Protein AF-A0A0L8HIJ9-F1 (afdb_monomer)

Foldseek 3Di:
DPPLVPFDKDFDDQDPVGNQDWDFAPVCVVVVHGDIARIDGPVVRGGHHNPDGVCVVRVPPDD

Structure (mmCIF, N/CA/C/O backbone):
data_AF-A0A0L8HIJ9-F1
#
_entry.id   AF-A0A0L8HIJ9-F1
#
loop_
_atom_site.group_PDB
_atom_site.id
_atom_site.type_symbol
_atom_site.label_atom_id
_atom_site.label_alt_id
_atom_site.label_comp_id
_atom_site.label_asym_id
_atom_site.label_entity_id
_atom_site.label_seq_id
_atom_site.pdbx_PDB_ins_code
_atom_site.Cartn_x
_atom_site.Cartn_y
_atom_site.Cartn_z
_atom_site.occupancy
_atom_site.B_iso_or_equiv
_atom_site.auth_seq_id
_atom_site.auth_comp_id
_atom_site.auth_asym_id
_atom_site.auth_atom_id
_atom_site.pdbx_PDB_model_num
ATOM 1 N N . MET A 1 1 ? -22.350 -13.616 -4.818 1.00 38.31 1 MET A N 1
ATOM 2 C CA . MET A 1 1 ? -20.906 -13.642 -5.135 1.00 38.31 1 MET A CA 1
ATOM 3 C C . MET A 1 1 ? -20.264 -12.503 -4.375 1.00 38.31 1 MET A C 1
ATOM 5 O O . MET A 1 1 ? -20.511 -11.354 -4.723 1.00 38.31 1 MET A O 1
ATOM 9 N N . VAL A 1 2 ? -19.541 -12.802 -3.297 1.00 46.16 2 VAL A N 1
ATOM 10 C CA . VAL A 1 2 ? -18.726 -11.792 -2.615 1.00 46.16 2 VAL A CA 1
ATOM 11 C C . VAL A 1 2 ? -17.771 -11.213 -3.658 1.00 46.16 2 VAL A C 1
ATOM 13 O O . VAL A 1 2 ? -16.975 -11.944 -4.244 1.00 46.16 2 VAL A O 1
ATOM 16 N N . LYS A 1 3 ? -17.919 -9.929 -3.995 1.00 45.03 3 LYS A N 1
ATOM 17 C CA . LYS A 1 3 ? -16.965 -9.228 -4.856 1.00 45.03 3 LYS A CA 1
ATOM 18 C C . LYS A 1 3 ? -15.712 -8.979 -4.019 1.00 45.03 3 LYS A C 1
ATOM 20 O O . LYS A 1 3 ? -15.468 -7.869 -3.570 1.00 45.03 3 LYS A O 1
ATOM 25 N N . GLY A 1 4 ? -14.942 -10.034 -3.767 1.00 49.03 4 GLY A N 1
ATOM 26 C CA . GLY A 1 4 ? -13.561 -9.898 -3.335 1.00 49.03 4 GLY A CA 1
ATOM 27 C C . GLY A 1 4 ? -12.781 -9.349 -4.518 1.00 49.03 4 GLY A C 1
ATOM 28 O O . GLY A 1 4 ? -12.218 -10.116 -5.294 1.00 49.03 4 GLY A O 1
ATOM 29 N N . CYS A 1 5 ? -12.824 -8.033 -4.727 1.00 58.44 5 CYS A N 1
ATOM 30 C CA . CYS A 1 5 ? -11.924 -7.374 -5.661 1.00 58.44 5 CYS A CA 1
ATOM 31 C C . CYS A 1 5 ? -10.506 -7.682 -5.168 1.00 58.44 5 CYS A C 1
ATOM 33 O O . CYS A 1 5 ? -10.134 -7.274 -4.070 1.00 58.44 5 CYS A O 1
ATOM 35 N N . GLY A 1 6 ? -9.761 -8.504 -5.912 1.00 69.44 6 GLY A N 1
ATOM 36 C CA . GLY A 1 6 ? -8.444 -9.007 -5.521 1.00 69.44 6 GLY A CA 1
ATOM 37 C C . GLY A 1 6 ? -7.401 -7.898 -5.528 1.00 69.44 6 GLY A C 1
ATOM 38 O O . GLY A 1 6 ? -6.589 -7.818 -6.444 1.00 69.44 6 GLY A O 1
ATOM 39 N N . HIS A 1 7 ? -7.449 -7.012 -4.539 1.00 80.69 7 HIS A N 1
ATOM 40 C CA . HIS A 1 7 ? -6.436 -6.001 -4.301 1.00 80.69 7 HIS A CA 1
ATOM 41 C C . HIS A 1 7 ? -5.216 -6.681 -3.680 1.00 80.69 7 HIS A C 1
ATOM 43 O O . HIS A 1 7 ? -5.327 -7.357 -2.660 1.00 80.69 7 HIS A O 1
ATOM 49 N N . PHE A 1 8 ? -4.039 -6.464 -4.270 1.00 83.31 8 PHE A N 1
ATOM 50 C CA . PHE A 1 8 ? -2.771 -6.961 -3.736 1.00 83.31 8 PHE A CA 1
ATOM 51 C C . PHE A 1 8 ? -1.808 -5.798 -3.479 1.00 83.31 8 PHE A C 1
ATOM 53 O O . PHE A 1 8 ? -1.739 -4.872 -4.297 1.00 83.31 8 PHE A O 1
ATOM 60 N N . PRO A 1 9 ? -1.052 -5.821 -2.369 1.00 88.38 9 PRO A N 1
ATOM 61 C CA . PRO A 1 9 ? -0.013 -4.837 -2.137 1.00 88.38 9 PRO A CA 1
ATOM 62 C C . PRO A 1 9 ? 1.126 -5.073 -3.131 1.00 88.38 9 PRO A C 1
ATOM 64 O O . PRO A 1 9 ? 1.709 -6.152 -3.194 1.00 88.38 9 PRO A O 1
ATOM 67 N N . GLN A 1 10 ? 1.469 -4.042 -3.892 1.00 90.19 10 GLN A N 1
ATOM 68 C CA . GLN A 1 10 ? 2.615 -4.023 -4.792 1.00 90.19 10 GLN A CA 1
ATOM 69 C C . GLN A 1 10 ? 3.662 -3.036 -4.294 1.00 90.19 10 GLN A C 1
ATOM 71 O O . GLN A 1 10 ? 3.340 -2.031 -3.662 1.00 90.19 10 GLN A O 1
ATOM 76 N N . LEU A 1 11 ? 4.931 -3.298 -4.591 1.00 90.06 11 LEU A N 1
ATOM 77 C CA . LEU A 1 11 ? 6.001 -2.339 -4.338 1.00 90.06 11 LEU A CA 1
ATOM 78 C C . LEU A 1 11 ? 5.913 -1.179 -5.330 1.00 90.06 11 LEU A C 1
ATOM 80 O O . LEU A 1 11 ? 5.564 -1.380 -6.492 1.00 90.06 11 LEU A O 1
ATOM 84 N N . PHE A 1 12 ? 6.254 0.030 -4.887 1.00 88.19 12 PHE A N 1
ATOM 85 C CA . PHE A 1 12 ? 6.463 1.131 -5.816 1.00 88.19 12 PHE A CA 1
ATOM 86 C C . PHE A 1 12 ? 7.558 0.761 -6.820 1.00 88.19 12 PHE A C 1
ATOM 88 O O . PHE A 1 12 ? 8.588 0.205 -6.418 1.00 88.19 12 PHE A O 1
ATOM 95 N N . PRO A 1 13 ? 7.369 1.092 -8.108 1.00 83.44 13 PRO A N 1
ATOM 96 C CA . PRO A 1 13 ? 8.391 0.853 -9.106 1.00 83.44 13 PRO A CA 1
ATOM 97 C C . PRO A 1 13 ? 9.649 1.642 -8.753 1.00 83.44 13 PRO A C 1
ATOM 99 O O . PRO A 1 13 ? 9.597 2.771 -8.250 1.00 83.44 13 PRO A O 1
ATOM 102 N N . HIS A 1 14 ? 10.799 1.042 -9.035 1.00 81.38 14 HIS A N 1
ATOM 103 C CA . HIS A 1 14 ? 12.059 1.757 -8.951 1.00 81.38 14 HIS A CA 1
ATOM 104 C C . HIS A 1 14 ? 12.049 2.869 -9.999 1.00 81.38 14 HIS A C 1
ATOM 106 O O . HIS A 1 14 ? 11.701 2.651 -11.158 1.00 8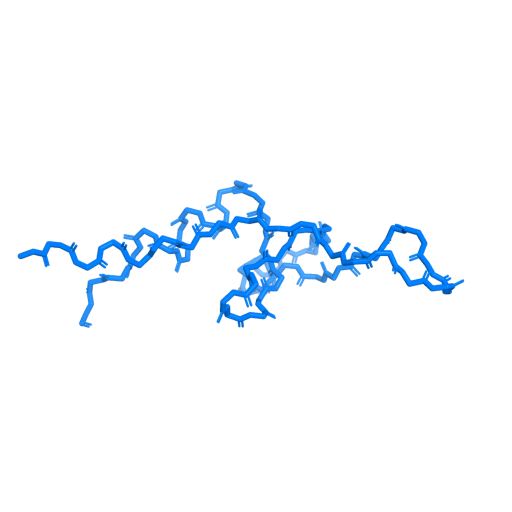1.38 14 HIS A O 1
ATOM 112 N N . SER A 1 15 ? 12.433 4.071 -9.587 1.00 75.81 15 SER A N 1
ATOM 113 C CA . SER A 1 15 ? 12.616 5.193 -10.505 1.00 75.81 15 SER A CA 1
ATOM 114 C C . SER A 1 15 ? 14.105 5.478 -10.639 1.00 75.81 15 SER A C 1
ATOM 116 O O . SER A 1 15 ? 14.855 5.280 -9.683 1.00 75.81 15 SER A O 1
ATOM 118 N N . ALA A 1 16 ? 14.537 6.016 -11.782 1.00 72.50 16 ALA A N 1
ATOM 119 C CA . ALA A 1 16 ? 15.938 6.387 -12.014 1.00 72.50 16 ALA A CA 1
ATOM 120 C C . ALA A 1 16 ? 16.515 7.328 -10.932 1.00 72.50 16 ALA A C 1
ATOM 122 O O . ALA A 1 16 ? 17.724 7.389 -10.743 1.00 72.50 16 ALA A O 1
ATOM 123 N N . LYS A 1 17 ? 15.650 8.050 -10.201 1.00 75.00 17 LYS A N 1
ATOM 124 C CA . LYS A 1 17 ? 16.034 8.962 -9.113 1.00 75.00 17 LYS A CA 1
ATOM 125 C C . LYS A 1 17 ? 16.020 8.324 -7.721 1.00 75.00 17 LYS A C 1
ATOM 127 O O . LYS A 1 17 ? 16.684 8.836 -6.826 1.00 75.00 17 LYS A O 1
ATOM 132 N N . LYS A 1 18 ? 15.245 7.255 -7.503 1.00 75.62 18 LYS A N 1
ATOM 133 C CA . LYS A 1 18 ? 15.13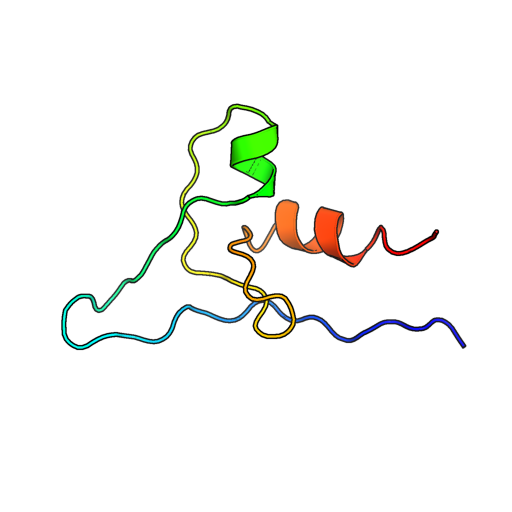8 6.563 -6.209 1.00 75.62 18 LYS A CA 1
ATOM 134 C C . LYS A 1 18 ? 14.850 5.079 -6.406 1.00 75.62 18 LYS A C 1
ATOM 136 O O . LYS A 1 18 ? 13.760 4.705 -6.846 1.00 75.62 18 LYS A O 1
ATOM 141 N N . THR A 1 19 ? 15.795 4.257 -5.956 1.00 74.50 19 THR A N 1
ATOM 142 C CA . THR A 1 19 ? 15.682 2.793 -5.879 1.00 74.50 19 THR A CA 1
ATOM 143 C C . THR A 1 19 ? 14.622 2.357 -4.870 1.00 74.50 19 THR A C 1
ATOM 145 O O . THR A 1 19 ? 13.956 1.355 -5.064 1.00 74.50 19 THR A O 1
ATOM 148 N N . ASN A 1 20 ? 14.422 3.133 -3.802 1.00 77.12 20 ASN A N 1
ATOM 149 C CA . ASN A 1 20 ? 13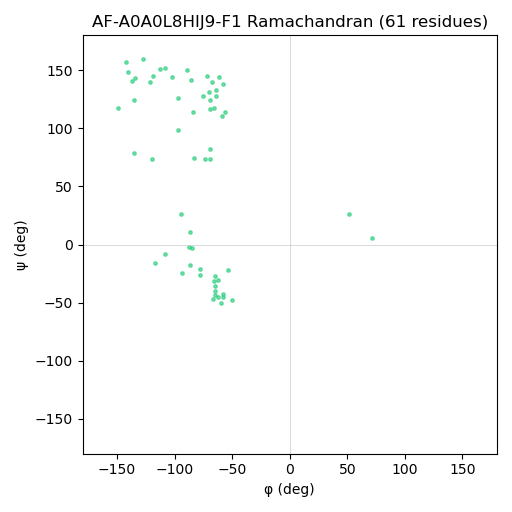.464 2.835 -2.740 1.00 77.12 20 ASN A CA 1
ATOM 150 C C . ASN A 1 20 ? 12.430 3.954 -2.640 1.00 77.12 20 ASN A C 1
ATOM 152 O O . ASN A 1 20 ? 12.484 4.780 -1.731 1.00 77.12 20 ASN A O 1
ATOM 156 N N . ALA A 1 21 ? 11.512 4.016 -3.603 1.00 83.56 21 ALA A N 1
ATOM 157 C CA . ALA A 1 21 ? 10.394 4.943 -3.519 1.00 83.56 21 ALA A CA 1
ATOM 158 C C . ALA A 1 21 ? 9.487 4.546 -2.343 1.00 83.56 21 ALA A C 1
ATOM 160 O O . ALA A 1 21 ? 8.921 3.452 -2.306 1.00 83.56 21 ALA A O 1
ATOM 161 N N . SER A 1 22 ? 9.373 5.441 -1.369 1.00 89.19 22 SER A N 1
ATOM 162 C CA . SER A 1 22 ? 8.428 5.349 -0.265 1.00 89.19 22 SER A CA 1
ATOM 163 C C . SER A 1 22 ? 7.486 6.544 -0.299 1.00 89.19 22 SER A C 1
ATOM 165 O O . SER A 1 22 ? 7.856 7.651 -0.694 1.00 89.19 22 SER A O 1
ATOM 167 N N . LYS A 1 23 ? 6.234 6.307 0.083 1.00 89.88 23 LYS A N 1
ATOM 168 C CA . LYS A 1 23 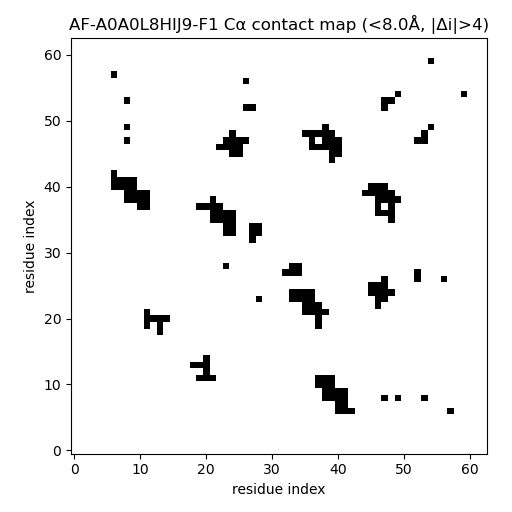? 5.224 7.347 0.286 1.00 89.88 23 LYS A CA 1
ATOM 169 C C . LYS A 1 23 ? 4.617 7.181 1.672 1.00 89.88 23 LYS A C 1
ATOM 171 O O . LYS A 1 23 ? 4.670 6.106 2.270 1.00 89.88 23 LYS A O 1
ATOM 176 N N . ARG A 1 24 ? 4.003 8.239 2.195 1.00 92.94 24 ARG A N 1
ATOM 177 C CA . ARG A 1 24 ? 3.302 8.178 3.482 1.00 92.94 24 ARG A CA 1
ATOM 178 C C . ARG A 1 24 ? 2.030 7.339 3.352 1.00 92.94 24 ARG A C 1
ATOM 180 O O . ARG A 1 24 ? 1.229 7.585 2.459 1.00 92.94 24 ARG A O 1
ATOM 187 N N . CYS A 1 25 ? 1.832 6.392 4.267 1.00 93.25 25 CYS A N 1
ATOM 188 C CA . CYS A 1 25 ? 0.626 5.570 4.308 1.00 93.25 25 CYS A CA 1
ATOM 189 C C . CYS A 1 25 ? -0.615 6.432 4.587 1.00 93.25 25 CYS A C 1
ATOM 191 O O . CYS A 1 25 ? -0.649 7.164 5.583 1.00 93.25 25 CYS A O 1
ATOM 193 N N . THR A 1 26 ? -1.644 6.310 3.745 1.00 90.62 26 THR A N 1
ATOM 194 C CA . THR A 1 26 ? -2.887 7.093 3.843 1.00 90.62 26 THR A CA 1
ATOM 195 C C . THR A 1 26 ? -3.629 6.820 5.152 1.00 90.62 26 THR A C 1
ATOM 197 O O . THR A 1 26 ? -3.995 7.755 5.864 1.00 90.62 26 THR A O 1
ATOM 200 N N . VAL A 1 27 ? -3.755 5.547 5.541 1.00 90.31 27 VAL A N 1
ATOM 201 C CA . VAL A 1 27 ? -4.420 5.142 6.793 1.00 90.31 27 VAL A CA 1
ATOM 202 C C . VAL A 1 27 ? -3.657 5.654 8.017 1.00 90.31 27 VAL A C 1
ATOM 204 O O . VAL A 1 27 ? -4.249 6.186 8.956 1.00 90.31 27 VAL A O 1
ATOM 207 N N . CYS A 1 28 ? -2.324 5.543 8.022 1.00 92.38 28 CYS A N 1
ATOM 208 C CA . CYS A 1 28 ? -1.513 6.061 9.125 1.00 92.38 28 CYS A CA 1
ATOM 209 C C . CYS A 1 28 ? -1.599 7.585 9.222 1.00 92.38 28 CYS A C 1
ATOM 211 O O . CYS A 1 28 ? -1.713 8.102 10.330 1.00 92.38 28 CYS A O 1
ATOM 213 N N . LYS A 1 29 ? -1.594 8.289 8.081 1.00 91.62 29 LYS A N 1
ATOM 214 C CA . LYS A 1 29 ? -1.781 9.742 8.024 1.00 91.62 29 LYS A CA 1
ATOM 215 C C . LYS A 1 29 ? -3.113 10.149 8.661 1.00 91.62 29 LYS A C 1
ATOM 217 O O . LYS A 1 29 ? -3.105 11.060 9.481 1.00 91.62 29 LY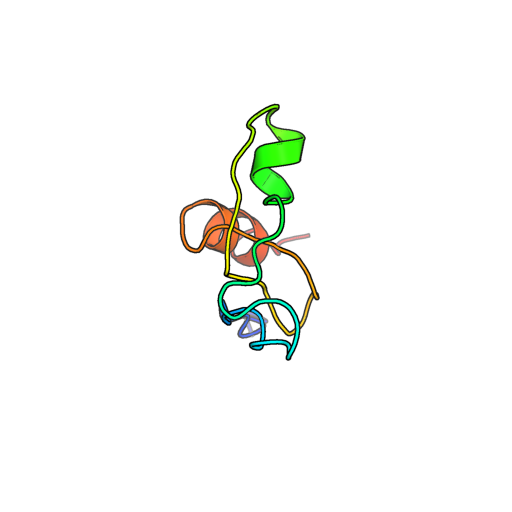S A O 1
ATOM 222 N N . GLY A 1 30 ? -4.207 9.446 8.356 1.00 88.56 30 GLY A N 1
ATOM 223 C CA . GLY A 1 30 ? -5.520 9.685 8.972 1.00 88.56 30 GLY A CA 1
ATOM 224 C C . GLY A 1 30 ? -5.541 9.460 10.489 1.00 88.56 30 GLY A C 1
ATOM 225 O O . GLY A 1 30 ? -6.239 10.163 11.207 1.00 88.56 30 GLY A O 1
ATOM 226 N N . LYS A 1 31 ? -4.711 8.543 11.003 1.00 90.38 31 LYS A N 1
ATOM 227 C CA . LYS A 1 31 ? -4.541 8.288 12.447 1.00 90.38 31 LYS A 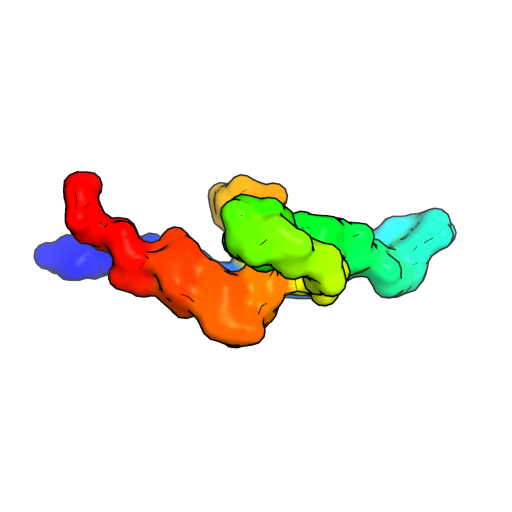CA 1
ATOM 228 C C . LYS A 1 31 ? -3.496 9.195 13.122 1.00 90.38 31 LYS A C 1
ATOM 230 O O . LYS A 1 31 ? -3.057 8.886 14.226 1.00 90.38 31 LYS A O 1
ATOM 235 N N . GLY A 1 32 ? -3.016 10.245 12.450 1.00 91.31 32 GLY A N 1
ATOM 236 C CA . GLY A 1 32 ? -1.973 11.141 12.970 1.00 91.31 32 GLY A CA 1
ATOM 237 C C . GLY A 1 32 ? -0.570 10.523 13.043 1.00 91.31 32 GLY A C 1
ATOM 238 O O . GLY A 1 32 ? 0.367 11.157 13.517 1.00 91.31 32 GLY A O 1
ATOM 239 N N . LYS A 1 33 ? -0.379 9.299 12.538 1.00 91.38 33 LYS A N 1
ATOM 240 C CA . LYS A 1 33 ? 0.913 8.604 12.550 1.00 91.38 33 LYS A CA 1
ATOM 241 C C . LYS 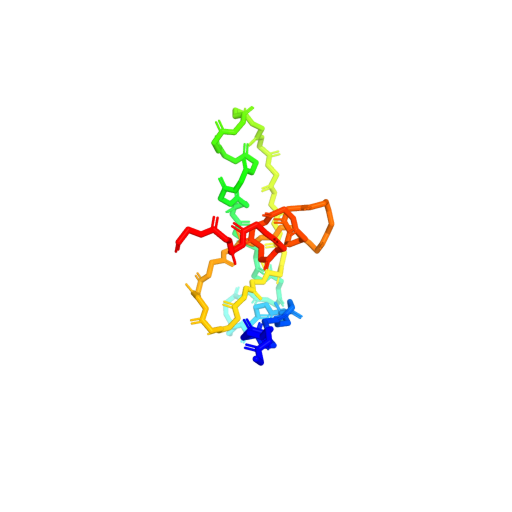A 1 33 ? 1.752 9.003 11.335 1.00 91.38 33 LYS A C 1
ATOM 243 O O . LYS A 1 33 ? 1.249 9.170 10.215 1.00 91.38 33 LYS A O 1
ATOM 248 N N . HIS A 1 34 ? 3.057 9.149 11.535 1.00 88.81 34 HIS A N 1
ATOM 249 C CA . HIS A 1 34 ? 4.014 9.324 10.447 1.00 88.81 34 HIS A CA 1
ATOM 250 C C . HIS A 1 34 ? 4.647 7.969 10.128 1.00 88.81 34 HIS A C 1
ATOM 252 O O . HIS A 1 34 ? 5.528 7.504 10.842 1.00 88.81 34 HIS A O 1
ATOM 258 N N . LYS A 1 35 ? 4.140 7.300 9.088 1.00 90.88 35 LYS A N 1
ATOM 259 C CA . LYS A 1 35 ? 4.672 6.018 8.622 1.00 90.88 35 LYS A CA 1
ATOM 260 C C . LYS A 1 35 ? 4.776 6.028 7.108 1.00 90.88 35 LYS A C 1
ATOM 262 O O . LYS A 1 35 ? 3.783 6.268 6.415 1.00 90.88 35 LYS A O 1
ATOM 267 N N . GLU A 1 36 ? 5.976 5.766 6.619 1.00 91.69 36 GLU A N 1
ATOM 268 C CA . GLU A 1 36 ? 6.240 5.555 5.205 1.00 91.69 36 GLU A CA 1
ATOM 269 C C . GLU A 1 36 ? 6.081 4.081 4.837 1.00 91.69 36 GLU A C 1
ATOM 271 O O . GLU A 1 36 ? 6.267 3.176 5.650 1.00 91.69 36 GLU A O 1
ATOM 276 N N . THR A 1 37 ? 5.694 3.843 3.593 1.00 92.12 37 THR A N 1
ATOM 277 C CA . THR A 1 37 ? 5.526 2.518 3.015 1.00 92.12 37 THR A CA 1
ATOM 278 C C . THR A 1 37 ? 6.105 2.519 1.613 1.00 92.12 37 THR A C 1
ATOM 280 O O . THR A 1 37 ? 5.950 3.487 0.865 1.00 92.12 37 THR A O 1
ATOM 283 N N . ARG A 1 38 ? 6.772 1.423 1.252 1.00 92.19 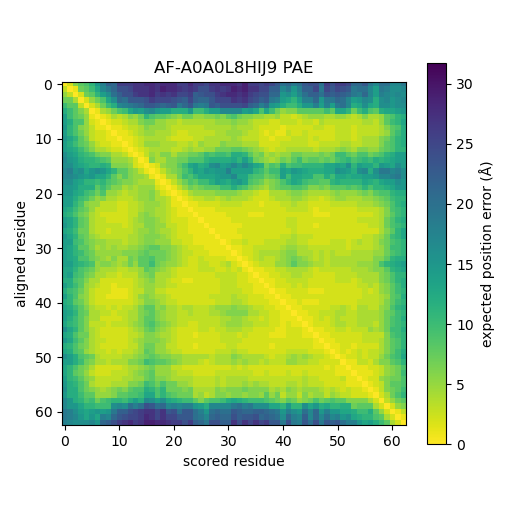38 ARG A N 1
ATOM 284 C CA . ARG A 1 38 ? 7.127 1.149 -0.144 1.00 92.19 38 ARG A CA 1
ATOM 285 C C . ARG A 1 38 ? 6.018 0.417 -0.895 1.00 92.19 38 ARG A C 1
ATOM 287 O O . ARG A 1 38 ? 6.191 0.116 -2.068 1.00 92.19 38 ARG A O 1
ATOM 294 N N . TYR A 1 39 ? 4.930 0.084 -0.210 1.00 91.56 39 TYR A N 1
ATOM 295 C CA . TYR A 1 39 ? 3.826 -0.673 -0.768 1.00 91.56 39 TYR A CA 1
ATOM 296 C C . TYR A 1 39 ? 2.654 0.245 -1.105 1.00 91.56 39 TYR A C 1
ATOM 298 O O . TYR A 1 39 ? 2.363 1.213 -0.397 1.00 91.56 39 TYR A O 1
ATOM 306 N N . HIS A 1 40 ? 1.976 -0.091 -2.190 1.00 90.81 40 HIS A N 1
ATOM 307 C CA . HIS A 1 40 ? 0.772 0.561 -2.669 1.00 90.81 40 HIS A CA 1
ATOM 308 C C . HIS A 1 40 ? -0.191 -0.474 -3.235 1.00 90.81 40 HIS A C 1
ATOM 310 O O . HIS A 1 40 ? 0.216 -1.562 -3.637 1.00 90.81 40 HIS A O 1
ATOM 316 N N . CYS A 1 41 ? -1.473 -0.140 -3.268 1.00 89.12 41 CYS A N 1
ATOM 317 C CA . CYS A 1 41 ? -2.435 -0.904 -4.043 1.00 89.12 41 CYS A CA 1
ATOM 318 C C . CYS A 1 41 ? -2.391 -0.409 -5.490 1.00 89.12 41 CYS A C 1
ATOM 320 O O . CYS A 1 41 ? -2.767 0.733 -5.733 1.00 89.12 41 CYS A O 1
ATOM 322 N N . SER A 1 42 ? -1.963 -1.236 -6.445 1.00 83.69 42 SER A N 1
ATOM 323 C CA . SER A 1 42 ? -1.865 -0.826 -7.858 1.00 83.69 42 SER A CA 1
ATOM 324 C C . SER A 1 42 ? -3.219 -0.503 -8.491 1.00 83.69 42 SER A C 1
ATOM 326 O O . SER A 1 42 ? -3.302 0.318 -9.394 1.00 83.69 42 SER A O 1
ATOM 328 N N . GLN A 1 43 ? -4.293 -1.107 -7.983 1.00 83.81 43 GLN A N 1
ATOM 329 C CA . GLN A 1 43 ? -5.657 -0.849 -8.449 1.00 83.81 43 GLN A CA 1
ATOM 330 C C . GLN A 1 43 ? -6.243 0.458 -7.897 1.00 83.81 43 GLN A C 1
ATOM 332 O O . GLN A 1 43 ? -7.118 1.038 -8.526 1.00 83.81 43 GLN A O 1
ATOM 337 N N . CYS A 1 44 ? -5.784 0.923 -6.729 1.00 84.81 44 CYS A N 1
ATOM 338 C CA . CYS A 1 44 ? -6.285 2.155 -6.102 1.00 84.81 44 CYS A CA 1
ATOM 339 C C . CYS A 1 44 ? -5.285 3.318 -6.152 1.00 84.81 44 CYS A C 1
ATOM 341 O O . CYS A 1 44 ? -5.625 4.417 -5.731 1.00 84.81 44 CYS A O 1
ATOM 343 N N . ASP A 1 45 ? -4.047 3.069 -6.584 1.00 84.06 45 ASP A N 1
ATOM 344 C CA . ASP A 1 45 ? -2.891 3.974 -6.481 1.00 84.06 45 ASP A CA 1
ATOM 345 C C . ASP A 1 45 ? -2.651 4.524 -5.055 1.00 84.06 45 ASP A C 1
ATOM 347 O O . ASP A 1 45 ? -2.082 5.594 -4.841 1.00 84.06 45 ASP A O 1
ATOM 351 N N . LEU A 1 46 ? -3.083 3.787 -4.025 1.00 87.94 46 LEU A N 1
ATOM 352 C CA . LEU A 1 46 ? -3.006 4.251 -2.638 1.00 87.94 46 LEU A CA 1
ATOM 353 C C . LEU A 1 46 ? -1.772 3.693 -1.919 1.00 87.94 46 LEU A C 1
ATOM 355 O O . LEU A 1 46 ? -1.623 2.469 -1.840 1.00 87.94 46 LEU A O 1
ATOM 359 N N . PRO A 1 47 ? -0.918 4.549 -1.320 1.00 92.19 47 PRO A N 1
ATOM 360 C CA . PRO A 1 47 ? 0.152 4.099 -0.438 1.00 92.19 47 PRO A CA 1
ATOM 361 C C . PRO A 1 47 ? -0.428 3.538 0.862 1.00 92.19 47 PRO A C 1
ATOM 363 O O . PRO A 1 47 ? -1.021 4.263 1.668 1.00 92.19 47 PRO A O 1
ATOM 366 N N . LEU A 1 48 ? -0.209 2.246 1.100 1.00 92.56 48 LEU A N 1
ATOM 367 C CA . LEU A 1 48 ? -0.712 1.527 2.269 1.00 92.56 48 LEU A CA 1
ATOM 368 C C . LEU A 1 48 ? 0.400 0.670 2.876 1.00 92.56 48 LEU A C 1
ATOM 370 O O . LEU A 1 48 ? 1.249 0.121 2.175 1.00 92.56 48 LEU A O 1
ATOM 374 N N . CYS A 1 49 ? 0.435 0.565 4.203 1.00 92.31 49 CYS A N 1
ATOM 375 C CA . CYS A 1 49 ? 1.272 -0.447 4.849 1.00 92.31 49 CYS A CA 1
ATOM 376 C C . CYS A 1 49 ? 0.713 -1.839 4.538 1.00 92.31 49 CYS A C 1
ATOM 378 O O . CYS A 1 49 ? -0.500 -2.006 4.624 1.00 92.31 49 CYS A O 1
ATOM 380 N N . VAL A 1 50 ? 1.585 -2.821 4.273 1.00 89.56 50 VAL A N 1
ATOM 381 C CA . VAL A 1 50 ? 1.189 -4.225 4.017 1.00 89.56 50 VAL A CA 1
ATOM 382 C C . VAL A 1 50 ? 0.251 -4.744 5.102 1.00 89.56 50 VAL A C 1
ATOM 384 O O . VAL A 1 50 ? -0.816 -5.246 4.795 1.00 89.56 50 VAL A O 1
ATOM 387 N N . ALA A 1 51 ? 0.599 -4.526 6.369 1.00 86.94 51 ALA A N 1
ATOM 388 C CA . ALA A 1 51 ? -0.280 -4.786 7.500 1.00 86.94 51 ALA A CA 1
ATOM 389 C C . ALA A 1 51 ? -0.131 -3.678 8.563 1.00 86.94 51 ALA A C 1
ATOM 391 O O . ALA A 1 51 ? 0.951 -3.082 8.694 1.00 86.94 51 ALA A O 1
ATOM 392 N N . PRO A 1 52 ? -1.199 -3.344 9.313 1.00 88.19 52 PRO A N 1
ATOM 393 C CA . PRO A 1 52 ? -2.589 -3.794 9.134 1.00 88.19 52 PRO A CA 1
ATOM 394 C C . PRO A 1 52 ? -3.373 -2.941 8.115 1.00 88.19 52 PRO A C 1
ATOM 396 O O . PRO A 1 52 ? -4.542 -3.184 7.857 1.00 88.19 52 PRO A O 1
ATOM 399 N N . CYS A 1 53 ? -2.769 -1.884 7.561 1.00 89.38 53 CYS A N 1
ATOM 400 C CA . CYS A 1 53 ? -3.499 -0.875 6.787 1.00 89.38 53 CYS A CA 1
ATOM 401 C C . CYS A 1 53 ? -4.116 -1.403 5.489 1.00 89.38 53 CYS A C 1
ATOM 403 O O . CYS A 1 53 ? -5.178 -0.921 5.116 1.00 89.38 53 CYS A O 1
ATOM 405 N N . PHE A 1 54 ? -3.454 -2.333 4.799 1.00 86.94 54 PHE A N 1
ATOM 406 C CA . PHE A 1 54 ? -3.978 -2.911 3.565 1.00 86.94 54 PHE A CA 1
ATOM 407 C C . PHE A 1 54 ? -5.231 -3.749 3.828 1.00 86.94 54 PHE A C 1
ATOM 409 O O . PHE A 1 54 ? -6.242 -3.551 3.165 1.00 86.94 54 PHE A O 1
ATOM 416 N N . GLU A 1 55 ? -5.177 -4.613 4.843 1.00 83.50 55 GLU A N 1
ATOM 417 C CA . GLU A 1 55 ? -6.317 -5.416 5.290 1.00 83.50 55 GLU A CA 1
ATOM 418 C C . GLU A 1 55 ? -7.472 -4.518 5.731 1.00 83.50 55 GLU A C 1
ATOM 420 O O . GLU A 1 55 ? -8.568 -4.650 5.217 1.00 83.50 55 GLU A O 1
ATOM 425 N N . LEU A 1 56 ? -7.239 -3.523 6.590 1.00 82.94 56 LEU A N 1
ATOM 426 C CA . LEU A 1 56 ? -8.309 -2.607 7.010 1.00 82.94 56 LEU A CA 1
ATOM 427 C C . LEU A 1 56 ? -8.957 -1.885 5.814 1.00 82.94 56 LEU A C 1
ATOM 429 O O . LEU A 1 56 ? -10.171 -1.790 5.714 1.00 82.94 56 LEU A O 1
ATOM 433 N N . ASN A 1 57 ? -8.150 -1.414 4.860 1.00 78.56 57 ASN A N 1
ATOM 434 C CA . ASN A 1 57 ? -8.654 -0.618 3.743 1.00 78.56 57 ASN A CA 1
ATOM 435 C C . ASN A 1 57 ? -9.335 -1.446 2.633 1.00 78.56 57 ASN A C 1
ATOM 437 O O . ASN A 1 57 ? -10.079 -0.876 1.841 1.00 78.56 57 ASN A O 1
ATOM 441 N N . HIS A 1 58 ? -9.061 -2.752 2.532 1.00 75.94 58 HIS A N 1
ATOM 442 C CA . HIS A 1 58 ? -9.601 -3.621 1.472 1.00 75.94 58 HIS A CA 1
ATOM 443 C C . HIS A 1 58 ? -10.508 -4.753 1.976 1.00 75.94 58 HIS A C 1
ATOM 445 O O . HIS A 1 58 ? -11.264 -5.309 1.184 1.00 75.94 58 HIS A O 1
ATOM 451 N N . THR A 1 59 ? -10.488 -5.069 3.271 1.00 65.38 59 THR A N 1
ATOM 452 C CA . THR A 1 59 ? -11.399 -6.034 3.908 1.00 65.38 59 THR A CA 1
ATOM 453 C C . THR A 1 59 ? -12.712 -5.366 4.347 1.00 65.38 59 THR A C 1
ATOM 455 O O . THR A 1 59 ? -13.715 -6.051 4.511 1.00 65.38 59 THR A O 1
ATOM 458 N N . GLU A 1 60 ? -12.760 -4.032 4.458 1.00 57.41 60 GLU A N 1
ATOM 459 C CA . GLU A 1 60 ? -13.962 -3.271 4.850 1.00 57.41 60 GLU A CA 1
ATOM 460 C C . GLU A 1 60 ? -14.804 -2.748 3.661 1.00 57.41 60 GLU A C 1
ATOM 462 O O . GLU A 1 60 ? -15.526 -1.761 3.795 1.00 57.41 60 GLU A O 1
ATOM 467 N N . VAL A 1 61 ? -14.768 -3.393 2.484 1.00 49.00 61 VAL A N 1
ATOM 468 C CA . VAL A 1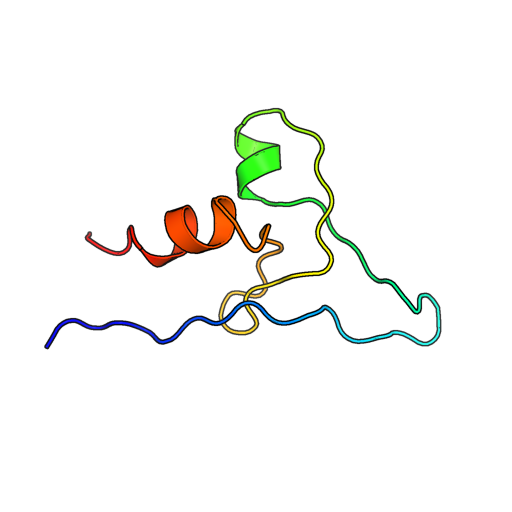 61 ? -15.708 -3.060 1.390 1.00 49.00 61 VAL A CA 1
ATOM 469 C C . VAL A 1 61 ? -17.034 -3.794 1.609 1.00 49.00 61 VAL A C 1
ATOM 471 O O . VAL A 1 61 ? -17.345 -4.782 0.947 1.00 49.00 61 VAL A O 1
ATOM 474 N N . ASN A 1 62 ? -17.812 -3.300 2.570 1.00 38.12 62 ASN A N 1
ATOM 475 C CA . ASN A 1 62 ? -19.235 -3.592 2.699 1.00 38.12 62 ASN A CA 1
ATOM 476 C C . ASN A 1 62 ? -20.005 -2.299 3.001 1.00 38.12 62 ASN A C 1
ATOM 478 O O . ASN A 1 62 ? -20.378 -2.063 4.148 1.00 38.12 62 ASN A O 1
ATOM 482 N N . PHE A 1 63 ? -20.242 -1.494 1.963 1.00 40.00 63 PHE A N 1
ATOM 483 C CA . PHE A 1 63 ? -21.394 -0.596 1.864 1.00 40.00 63 PHE A CA 1
ATOM 484 C C . PHE A 1 63 ? -21.898 -0.592 0.423 1.00 40.00 63 PHE A C 1
ATOM 486 O O . PHE A 1 63 ? -21.053 -0.445 -0.490 1.00 40.00 63 PHE A O 1
#

Secondary structure (DSSP, 8-state):
--------EEEPPPBTTBSS--EE-HHHHHTT---EESEEETTTTEE--TTTHHHHHHH----

InterPro domains:
  IPR032718 PiggyBac transposable element-derived protein 4, C-terminal zinc-finger domain [PF13842] (17-58)

pLDDT: mean 80.29, std 15.23, range [38.12, 93.25]

Mean predicted aligned error: 7.08 Å

Nearest PDB structures (foldseek):
  7zsb-assembly1_6  TM=4.593E-01  e=6.341E+00  Saccharomyces cerevisiae

Organism: Octopus bimaculoides (NCBI:txid37653)

Solvent-accessible surface area (backbone atoms only — not comparable to full-atom values): 3924 Å² total; per-residue (Å²): 128,86,83,73,74,87,79,55,79,34,70,52,69,67,42,102,90,37,78,75,43,63,40,65,13,54,64,38,49,76,71,75,41,93,43,74,19,44,26,22,30,76,91,73,74,40,34,27,34,78,71,66,45,38,52,60,71,65,72,65,81,80,130

Sequence (63 aa):
MVKGCGHFPQLFPHSAKKTNASKRCTVCKGKGKHKETRYHCSQCDLPLCVAPCFELNHTEVNF

Radius of gyration: 12.57 Å; Cα contacts (8 Å, |Δi|>4): 91; chains: 1; bounding box: 37×25×25 Å